Protein AF-A0A7Y7E6C2-F1 (afdb_monomer_lite)

Organism: Streptomyces morookaense (NCBI:txid1970)

Structure (mmCIF, N/CA/C/O backbone):
data_AF-A0A7Y7E6C2-F1
#
_entry.id   AF-A0A7Y7E6C2-F1
#
loop_
_atom_site.group_PDB
_atom_site.id
_atom_site.type_symbol
_atom_site.label_atom_id
_atom_site.label_alt_id
_atom_site.label_comp_id
_atom_site.label_asym_id
_atom_site.label_entity_id
_atom_site.label_seq_id
_atom_site.pdbx_PDB_ins_code
_atom_site.Cartn_x
_atom_site.Cartn_y
_atom_site.Cartn_z
_atom_site.occupancy
_atom_site.B_iso_or_equiv
_atom_site.auth_seq_id
_atom_site.auth_comp_id
_atom_site.auth_asym_id
_atom_site.auth_atom_id
_atom_site.pdbx_PDB_model_num
ATOM 1 N N . MET A 1 1 ? 20.632 -1.327 -9.133 1.00 65.88 1 MET A N 1
ATOM 2 C CA . MET A 1 1 ? 19.200 -1.678 -9.271 1.00 65.88 1 MET A CA 1
ATOM 3 C C . MET A 1 1 ? 18.532 -0.589 -10.105 1.00 65.88 1 MET A C 1
ATOM 5 O O . MET A 1 1 ? 19.111 0.483 -10.212 1.00 65.88 1 MET A O 1
ATOM 9 N N . SER A 1 2 ? 17.411 -0.855 -10.785 1.00 93.06 2 SER A N 1
ATOM 10 C CA . SER A 1 2 ? 16.744 0.188 -11.582 1.00 93.06 2 SER A CA 1
ATOM 11 C C . SER A 1 2 ? 15.971 1.149 -10.674 1.00 93.06 2 SER A C 1
ATOM 13 O O . SER A 1 2 ? 15.396 0.719 -9.674 1.00 93.06 2 SER A O 1
ATOM 15 N N . ALA A 1 3 ? 15.905 2.431 -11.048 1.00 94.44 3 ALA A N 1
ATOM 16 C CA . ALA A 1 3 ? 15.117 3.434 -10.322 1.00 94.44 3 ALA A CA 1
ATOM 17 C C . ALA A 1 3 ? 13.637 3.024 -10.190 1.00 94.44 3 ALA A C 1
ATOM 19 O O . ALA A 1 3 ? 13.005 3.266 -9.168 1.00 94.44 3 ALA A O 1
ATOM 20 N N . PHE A 1 4 ? 13.102 2.324 -11.197 1.00 93.62 4 PHE A N 1
ATOM 21 C CA . PHE A 1 4 ? 11.768 1.729 -11.140 1.00 93.62 4 PHE A CA 1
ATOM 22 C C . PHE A 1 4 ? 11.640 0.683 -10.023 1.00 93.62 4 PHE A C 1
ATOM 24 O O . PHE A 1 4 ? 10.692 0.734 -9.247 1.00 93.62 4 PHE A O 1
ATOM 31 N N . ALA A 1 5 ? 12.593 -0.249 -9.911 1.00 95.56 5 ALA A N 1
ATOM 32 C CA . ALA A 1 5 ? 12.554 -1.284 -8.879 1.00 95.56 5 ALA A CA 1
ATOM 33 C C . ALA A 1 5 ? 12.669 -0.692 -7.465 1.00 95.56 5 ALA A C 1
ATOM 35 O O . ALA A 1 5 ? 12.023 -1.170 -6.535 1.00 95.56 5 ALA A O 1
ATOM 36 N N . GLU A 1 6 ? 13.469 0.362 -7.297 1.00 95.81 6 GLU A N 1
ATOM 37 C CA . GLU A 1 6 ? 13.581 1.088 -6.028 1.00 95.81 6 GLU A CA 1
ATOM 38 C C . GLU A 1 6 ? 12.279 1.806 -5.668 1.00 95.81 6 GLU A C 1
ATOM 40 O O . GLU A 1 6 ? 11.777 1.617 -4.560 1.00 95.81 6 GLU A O 1
ATOM 45 N N . ALA A 1 7 ? 11.683 2.532 -6.617 1.00 96.38 7 ALA A N 1
ATOM 46 C CA . ALA A 1 7 ? 10.391 3.185 -6.423 1.00 96.38 7 ALA A CA 1
ATOM 47 C C . ALA A 1 7 ? 9.271 2.178 -6.117 1.00 96.38 7 ALA A C 1
ATOM 49 O O . ALA A 1 7 ? 8.429 2.431 -5.259 1.00 96.38 7 ALA A O 1
ATOM 50 N N . MET A 1 8 ? 9.276 1.013 -6.772 1.00 97.06 8 MET A N 1
ATOM 51 C CA . MET A 1 8 ? 8.280 -0.032 -6.536 1.00 97.06 8 MET A CA 1
ATOM 52 C C . MET A 1 8 ? 8.392 -0.627 -5.130 1.00 97.06 8 MET A C 1
ATOM 54 O O . MET A 1 8 ? 7.386 -0.793 -4.444 1.00 97.06 8 MET A O 1
ATOM 58 N N . ARG A 1 9 ? 9.616 -0.915 -4.669 1.00 96.38 9 ARG A N 1
ATOM 59 C CA . ARG A 1 9 ? 9.836 -1.384 -3.295 1.00 96.38 9 ARG A CA 1
ATOM 60 C C . ARG A 1 9 ? 9.400 -0.348 -2.271 1.00 96.38 9 ARG A C 1
ATOM 62 O O . ARG A 1 9 ? 8.763 -0.714 -1.290 1.00 96.38 9 ARG A O 1
ATOM 69 N N . GLU A 1 10 ? 9.702 0.924 -2.510 1.00 97.06 10 GLU A N 1
ATOM 70 C CA . GLU A 1 10 ? 9.276 1.994 -1.611 1.00 97.06 10 GLU A CA 1
ATOM 71 C C . GLU A 1 10 ? 7.753 2.123 -1.556 1.00 97.06 10 GLU A C 1
ATOM 73 O O . GLU A 1 10 ? 7.185 2.185 -0.469 1.00 97.06 10 GLU A O 1
ATOM 78 N N . ARG A 1 11 ? 7.074 2.039 -2.706 1.00 97.25 11 ARG A N 1
ATOM 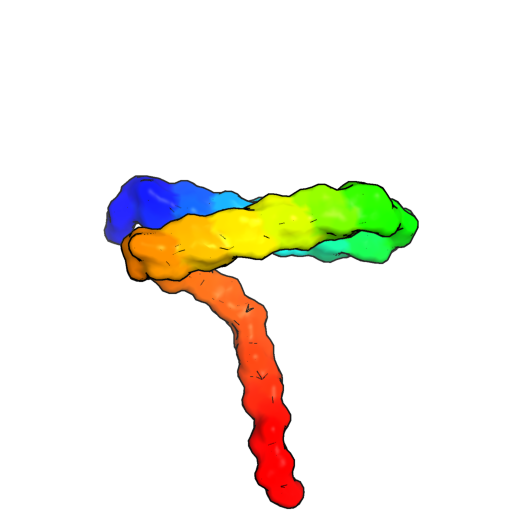79 C CA . ARG A 1 11 ? 5.608 2.018 -2.771 1.00 97.25 11 ARG A CA 1
ATOM 80 C C . ARG A 1 11 ? 5.017 0.886 -1.927 1.00 97.25 11 ARG A C 1
ATOM 82 O O . ARG A 1 11 ? 4.105 1.117 -1.140 1.00 97.25 11 ARG A O 1
ATOM 89 N N . VAL A 1 12 ? 5.576 -0.320 -2.029 1.00 97.94 12 VAL A N 1
ATOM 90 C CA . VAL A 1 12 ? 5.128 -1.475 -1.234 1.00 97.94 12 VAL A CA 1
ATOM 91 C C . VAL A 1 12 ? 5.377 -1.274 0.264 1.00 97.94 12 VAL A C 1
ATOM 93 O O . VAL A 1 12 ? 4.517 -1.616 1.076 1.00 97.94 12 VAL A O 1
ATOM 96 N N . ARG A 1 13 ? 6.522 -0.705 0.663 1.00 97.19 13 ARG A N 1
ATOM 97 C CA . ARG A 1 13 ? 6.784 -0.387 2.079 1.00 97.19 13 ARG A CA 1
ATOM 98 C C . ARG A 1 13 ? 5.800 0.645 2.617 1.00 97.19 13 ARG A C 1
ATOM 100 O O . ARG A 1 13 ? 5.267 0.446 3.707 1.00 97.19 13 ARG A O 1
ATOM 107 N N . ALA A 1 14 ? 5.534 1.700 1.852 1.00 97.94 14 ALA A N 1
ATOM 108 C CA . ALA A 1 14 ? 4.591 2.745 2.227 1.00 97.94 14 ALA A CA 1
ATOM 109 C C . ALA A 1 14 ? 3.170 2.186 2.404 1.00 97.94 14 ALA A C 1
ATOM 111 O O . ALA A 1 14 ? 2.551 2.434 3.437 1.00 97.94 14 ALA A O 1
ATOM 112 N N . ALA A 1 15 ? 2.690 1.362 1.465 1.00 98.06 15 ALA A N 1
ATOM 113 C CA . ALA A 1 15 ? 1.372 0.733 1.556 1.00 98.06 15 ALA A CA 1
ATOM 114 C C . ALA A 1 15 ? 1.245 -0.182 2.790 1.00 98.06 15 ALA A C 1
ATOM 116 O O . ALA A 1 15 ? 0.257 -0.121 3.518 1.00 98.06 15 ALA A O 1
ATOM 117 N N . ARG A 1 16 ? 2.286 -0.967 3.111 1.00 98.19 16 ARG A N 1
ATOM 118 C CA . ARG A 1 16 ? 2.310 -1.784 4.342 1.00 98.19 16 ARG A CA 1
ATOM 119 C C . ARG A 1 16 ? 2.292 -0.947 5.614 1.00 98.19 16 ARG A C 1
ATOM 121 O O . ARG A 1 16 ? 1.602 -1.310 6.563 1.00 98.19 16 ARG A O 1
ATOM 128 N N . ALA A 1 17 ? 3.054 0.145 5.648 1.00 98.19 17 ALA A N 1
ATOM 129 C CA . ALA A 1 17 ? 3.080 1.044 6.795 1.00 98.19 17 ALA A CA 1
ATOM 130 C C . ALA A 1 17 ? 1.715 1.719 7.001 1.00 98.19 17 ALA A C 1
ATOM 132 O O . ALA A 1 17 ? 1.232 1.776 8.131 1.00 98.19 17 ALA A O 1
ATOM 133 N N . ALA A 1 18 ? 1.070 2.159 5.916 1.00 98.25 18 ALA A N 1
ATOM 134 C CA . ALA A 1 18 ? -0.273 2.730 5.945 1.00 98.25 18 ALA A CA 1
ATOM 135 C C . ALA A 1 18 ? -1.305 1.715 6.455 1.00 98.25 18 ALA A C 1
ATOM 137 O O . ALA A 1 18 ? -2.067 2.024 7.367 1.00 98.25 18 ALA A O 1
ATOM 138 N N . LEU A 1 19 ? -1.263 0.476 5.956 1.00 98.50 19 LEU A N 1
ATOM 139 C CA . LEU A 1 19 ? -2.151 -0.589 6.414 1.00 98.50 19 LEU A CA 1
ATOM 140 C C . LEU A 1 19 ? -1.964 -0.901 7.905 1.00 98.50 19 LEU A C 1
ATOM 142 O O . LEU A 1 19 ? -2.936 -1.014 8.652 1.00 98.50 19 LEU A O 1
ATOM 146 N N . ALA A 1 20 ? -0.715 -1.016 8.362 1.00 98.25 20 ALA A N 1
ATOM 147 C CA . ALA A 1 20 ? -0.423 -1.229 9.776 1.00 98.25 20 ALA A CA 1
ATOM 148 C C . ALA A 1 20 ? -0.949 -0.072 10.645 1.00 98.25 20 ALA A C 1
ATOM 150 O O . ALA A 1 20 ? -1.533 -0.319 11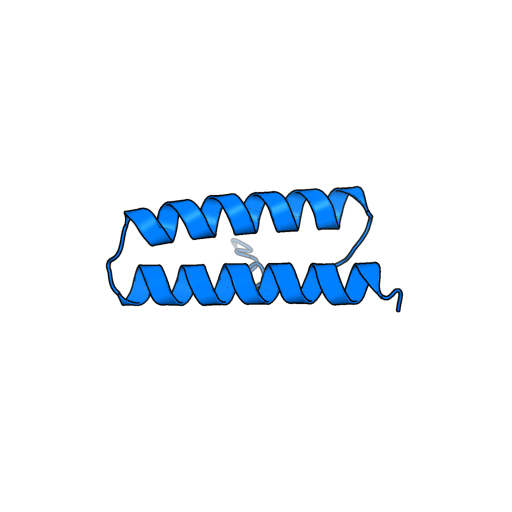.700 1.00 98.25 20 ALA A O 1
ATOM 151 N N . ALA A 1 21 ? -0.791 1.173 10.187 1.00 98.38 21 ALA A N 1
ATOM 152 C CA . ALA A 1 21 ? -1.286 2.355 10.886 1.00 98.38 21 ALA A CA 1
ATOM 153 C C . ALA A 1 21 ? -2.822 2.397 10.944 1.00 98.38 21 ALA A C 1
ATOM 155 O O . ALA A 1 21 ? -3.377 2.606 12.022 1.00 98.38 21 ALA A O 1
ATOM 156 N N . ALA A 1 22 ? -3.509 2.136 9.829 1.00 98.31 22 ALA A N 1
ATOM 157 C CA . ALA A 1 22 ? -4.969 2.113 9.770 1.00 98.31 22 ALA A CA 1
ATOM 158 C C . ALA A 1 22 ? -5.557 1.022 10.680 1.00 98.31 22 ALA A C 1
ATOM 160 O O . ALA A 1 22 ? -6.464 1.283 11.472 1.00 98.31 22 ALA A O 1
ATOM 161 N N . ARG A 1 23 ? -4.963 -0.181 10.668 1.00 98.44 23 ARG A N 1
ATOM 162 C CA . ARG A 1 23 ? -5.336 -1.273 11.583 1.00 98.44 23 ARG A CA 1
ATOM 163 C C . ARG A 1 23 ? -5.111 -0.902 13.047 1.00 98.44 23 ARG A C 1
ATOM 165 O O . ARG A 1 23 ? -5.979 -1.168 13.873 1.00 98.44 23 ARG A O 1
ATOM 172 N N . ALA A 1 24 ? -3.983 -0.269 13.375 1.00 98.31 24 ALA A N 1
ATOM 173 C CA . ALA A 1 24 ? -3.698 0.187 14.736 1.00 98.31 24 ALA A CA 1
ATOM 174 C C . ALA A 1 24 ? -4.666 1.287 15.210 1.00 98.31 24 ALA A C 1
ATOM 176 O O . ALA A 1 24 ? -4.987 1.350 16.395 1.00 98.31 24 ALA A O 1
ATOM 177 N N . ALA A 1 25 ? -5.153 2.126 14.293 1.00 98.31 25 ALA A N 1
ATOM 178 C CA . ALA A 1 25 ? -6.148 3.157 14.571 1.00 98.31 25 ALA A CA 1
ATOM 179 C C 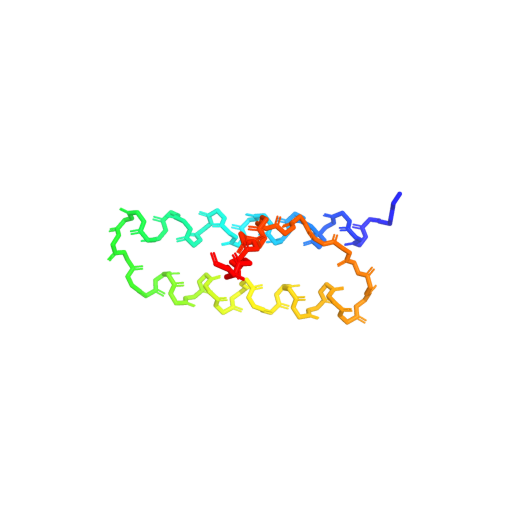. ALA A 1 25 ? -7.589 2.617 14.656 1.00 98.31 25 ALA A C 1
ATOM 181 O O . ALA A 1 25 ? -8.481 3.340 15.097 1.00 98.31 25 ALA A O 1
ATOM 182 N N . GLY A 1 26 ? -7.831 1.365 14.248 1.00 98.31 26 GLY A N 1
ATOM 183 C CA . GLY A 1 26 ? -9.181 0.811 14.121 1.00 98.31 26 GLY A CA 1
ATOM 184 C C . GLY A 1 26 ? -9.988 1.438 12.979 1.00 98.31 26 GLY A C 1
ATOM 185 O O . GLY A 1 26 ? -11.215 1.356 12.987 1.00 98.31 26 GLY A O 1
ATOM 186 N N . ASP A 1 27 ? -9.315 2.066 12.013 1.00 98.50 27 ASP A N 1
ATOM 187 C CA . ASP A 1 27 ? -9.947 2.678 10.849 1.00 98.50 27 ASP A CA 1
ATOM 188 C C . ASP A 1 27 ? -10.123 1.625 9.751 1.00 98.50 27 ASP A C 1
ATOM 190 O O . ASP A 1 27 ? -9.201 1.310 8.996 1.00 98.50 27 ASP A O 1
ATOM 194 N N . SER A 1 28 ? -11.312 1.024 9.701 1.00 98.06 28 SER A N 1
ATOM 195 C CA . SER A 1 28 ? -11.618 -0.046 8.750 1.00 98.06 28 SER A CA 1
ATOM 196 C C . SER A 1 28 ? -11.692 0.434 7.302 1.00 98.06 28 SER A C 1
ATOM 198 O O . SER A 1 28 ? -11.434 -0.354 6.395 1.00 98.06 28 SER A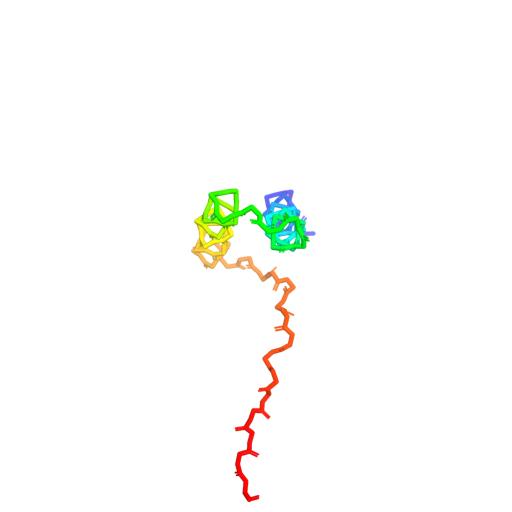 O 1
ATOM 200 N N . TYR A 1 29 ? -12.037 1.702 7.075 1.00 97.88 29 TYR A N 1
ATOM 201 C CA . TYR A 1 29 ? -12.118 2.263 5.733 1.00 97.88 29 TYR A CA 1
ATOM 202 C C . TYR A 1 29 ? -10.717 2.529 5.179 1.00 97.88 29 TYR A C 1
ATOM 204 O O . TYR A 1 29 ? -10.389 2.056 4.092 1.00 97.88 29 TYR A O 1
ATOM 212 N N . GLU A 1 30 ? -9.860 3.197 5.952 1.00 98.25 30 GLU A N 1
ATOM 213 C CA . GLU A 1 30 ? -8.465 3.421 5.557 1.00 98.25 30 GLU A CA 1
ATOM 214 C C . GLU A 1 30 ? -7.685 2.105 5.446 1.00 98.25 30 GLU A C 1
ATOM 216 O O . GLU A 1 30 ? -6.827 1.965 4.574 1.00 98.25 30 GLU A O 1
ATOM 221 N N . ALA A 1 31 ? -8.008 1.102 6.272 1.00 98.62 31 ALA A N 1
ATOM 222 C CA . ALA A 1 31 ? -7.408 -0.224 6.148 1.00 98.62 31 ALA A CA 1
ATOM 223 C C . ALA A 1 31 ? -7.759 -0.881 4.806 1.00 98.62 31 ALA A C 1
ATOM 225 O O . ALA A 1 31 ? -6.859 -1.388 4.143 1.00 98.62 31 ALA A O 1
ATOM 226 N N . ALA A 1 32 ? -9.024 -0.820 4.376 1.00 98.44 32 ALA A N 1
ATOM 227 C CA . ALA A 1 32 ? -9.440 -1.345 3.076 1.00 98.44 32 ALA A CA 1
ATOM 228 C C . ALA A 1 32 ? -8.739 -0.622 1.911 1.00 98.44 32 ALA A C 1
ATOM 230 O O . ALA A 1 32 ? -8.235 -1.273 1.000 1.00 98.44 32 ALA A O 1
ATOM 231 N N . LEU A 1 33 ? -8.621 0.710 1.968 1.00 98.38 33 LEU A N 1
ATOM 232 C CA . LEU A 1 33 ? -7.891 1.470 0.945 1.00 98.38 33 LEU A CA 1
ATOM 233 C C . LEU A 1 33 ? -6.402 1.100 0.887 1.00 98.38 33 LEU A C 1
ATOM 235 O O . LEU A 1 33 ? -5.832 0.968 -0.197 1.00 98.38 33 LEU A O 1
ATOM 239 N N . ALA A 1 34 ? -5.759 0.931 2.044 1.00 98.38 34 ALA A N 1
ATOM 240 C CA . ALA A 1 34 ? -4.353 0.549 2.111 1.00 98.38 34 ALA A CA 1
ATOM 241 C C . ALA A 1 34 ? -4.113 -0.908 1.670 1.00 98.38 34 ALA A C 1
ATOM 243 O O . ALA A 1 34 ? -3.052 -1.203 1.118 1.00 98.38 34 ALA A O 1
ATOM 244 N N . GLU A 1 35 ? -5.076 -1.807 1.896 1.00 98.44 35 GLU A N 1
ATOM 245 C CA . GLU A 1 35 ? -5.064 -3.184 1.381 1.00 98.44 35 GLU A CA 1
ATOM 246 C C . GLU A 1 35 ? -5.125 -3.209 -0.148 1.00 98.44 35 GLU A C 1
ATOM 248 O O . GLU A 1 35 ? -4.246 -3.809 -0.768 1.00 98.44 35 GLU A O 1
ATOM 253 N N . ASP A 1 36 ? -6.077 -2.493 -0.752 1.00 98.31 36 ASP A N 1
ATOM 254 C CA . ASP A 1 36 ? -6.213 -2.410 -2.211 1.00 98.31 36 ASP A CA 1
ATOM 255 C C . ASP A 1 36 ? -4.933 -1.857 -2.870 1.00 98.31 36 ASP A C 1
ATOM 257 O O . ASP A 1 36 ? -4.420 -2.413 -3.846 1.00 98.31 36 ASP A O 1
ATOM 261 N N . GLU A 1 37 ? -4.360 -0.792 -2.301 1.00 98.31 37 GLU A N 1
ATOM 262 C CA . GLU A 1 37 ? -3.115 -0.192 -2.791 1.00 98.31 37 GLU A CA 1
ATOM 263 C C . GLU A 1 37 ? -1.909 -1.136 -2.638 1.00 98.31 37 GLU A C 1
ATOM 265 O O . GLU A 1 37 ? -1.059 -1.218 -3.534 1.00 98.31 37 GLU A O 1
ATOM 270 N N . LEU A 1 38 ? -1.821 -1.875 -1.526 1.00 98.38 38 LEU A N 1
ATOM 271 C CA . LEU A 1 38 ? -0.771 -2.873 -1.326 1.00 98.38 38 LEU A CA 1
ATOM 272 C C . LEU A 1 38 ? -0.873 -3.994 -2.368 1.00 98.38 38 LEU A C 1
ATOM 274 O O . LEU A 1 38 ? 0.142 -4.375 -2.960 1.00 98.38 38 LEU A O 1
ATOM 278 N N . ASP A 1 39 ? -2.079 -4.495 -2.621 1.00 98.31 39 ASP A N 1
ATOM 279 C CA . ASP A 1 39 ? -2.328 -5.545 -3.605 1.00 98.31 39 ASP A CA 1
ATOM 280 C C . ASP A 1 39 ? -1.977 -5.096 -5.024 1.00 98.31 39 ASP A C 1
ATOM 282 O O . ASP A 1 39 ? -1.305 -5.829 -5.762 1.00 98.31 39 ASP A O 1
ATOM 286 N N . ASP A 1 40 ? -2.356 -3.877 -5.404 1.00 98.12 40 ASP A N 1
ATOM 287 C CA . ASP A 1 40 ? -2.008 -3.290 -6.696 1.00 98.12 40 ASP A CA 1
ATOM 288 C C . ASP A 1 40 ? -0.493 -3.104 -6.852 1.00 98.12 40 ASP A C 1
ATOM 290 O O . ASP A 1 40 ? 0.080 -3.486 -7.882 1.00 98.12 40 ASP A O 1
ATOM 294 N N . ALA A 1 41 ? 0.186 -2.588 -5.824 1.00 97.88 41 ALA A N 1
ATOM 295 C CA . ALA A 1 41 ? 1.636 -2.423 -5.834 1.00 97.88 41 ALA A CA 1
ATOM 296 C C . ALA A 1 41 ? 2.363 -3.775 -5.953 1.00 97.88 41 ALA A C 1
ATOM 298 O O . ALA A 1 41 ? 3.291 -3.916 -6.754 1.00 97.88 41 ALA A O 1
ATOM 299 N N . LEU A 1 42 ? 1.918 -4.801 -5.219 1.00 97.94 42 LEU A N 1
ATOM 300 C CA . LEU A 1 42 ? 2.480 -6.152 -5.296 1.00 97.94 42 LEU A CA 1
ATOM 301 C C . LEU A 1 42 ? 2.208 -6.825 -6.645 1.00 97.94 42 LEU A C 1
ATOM 303 O O . LEU A 1 42 ? 3.068 -7.554 -7.152 1.00 97.94 42 LEU A O 1
ATOM 307 N N . ARG A 1 43 ? 1.027 -6.615 -7.234 1.00 97.25 43 ARG A N 1
ATOM 308 C CA . ARG A 1 43 ? 0.683 -7.137 -8.564 1.00 97.25 43 ARG A CA 1
ATOM 309 C C . ARG A 1 43 ? 1.580 -6.516 -9.628 1.00 97.25 43 ARG A C 1
ATOM 311 O O . ARG A 1 43 ? 2.134 -7.238 -10.456 1.00 97.25 43 ARG A O 1
ATOM 318 N N . LEU A 1 44 ? 1.771 -5.199 -9.570 1.00 97.56 44 LEU A N 1
ATOM 319 C CA . LEU A 1 44 ? 2.615 -4.469 -10.508 1.00 97.56 44 LEU A CA 1
ATOM 320 C C . LEU A 1 44 ? 4.095 -4.842 -10.352 1.00 97.56 44 LEU A C 1
ATOM 322 O O . LEU A 1 44 ? 4.766 -5.103 -11.348 1.00 97.56 44 LEU A O 1
ATOM 326 N N . ALA A 1 45 ? 4.597 -4.951 -9.119 1.00 96.25 45 ALA A N 1
ATOM 327 C CA . ALA A 1 45 ? 5.958 -5.413 -8.858 1.00 96.25 45 ALA A CA 1
ATOM 328 C C . ALA A 1 45 ? 6.216 -6.790 -9.489 1.00 96.25 45 ALA A C 1
ATOM 330 O O . ALA A 1 45 ? 7.174 -6.953 -10.247 1.00 96.25 45 ALA A O 1
ATOM 331 N N . ARG A 1 46 ? 5.304 -7.747 -9.264 1.00 96.50 46 ARG A N 1
ATOM 332 C CA . ARG A 1 46 ? 5.374 -9.093 -9.853 1.00 96.50 46 ARG A CA 1
ATOM 333 C C . ARG A 1 46 ? 5.333 -9.068 -11.379 1.00 96.50 46 ARG A C 1
ATOM 335 O O . ARG A 1 46 ? 6.152 -9.733 -12.008 1.00 96.50 46 ARG A O 1
ATOM 342 N N . ALA A 1 47 ? 4.449 -8.269 -11.975 1.00 97.25 47 ALA A N 1
ATOM 343 C CA . ALA A 1 47 ? 4.344 -8.133 -13.431 1.00 97.25 47 ALA A CA 1
ATOM 344 C C . ALA A 1 47 ? 5.643 -7.630 -14.089 1.00 97.25 47 ALA A C 1
ATOM 346 O O . ALA A 1 47 ? 5.904 -7.931 -15.252 1.00 97.25 47 ALA A O 1
ATOM 347 N N . HIS A 1 48 ? 6.473 -6.898 -13.342 1.00 95.94 48 HIS A N 1
ATOM 348 C CA . HIS A 1 48 ? 7.755 -6.370 -13.806 1.00 95.94 48 HIS A CA 1
ATOM 349 C C . HIS A 1 48 ? 8.980 -7.121 -13.257 1.00 95.94 48 HIS A C 1
ATOM 351 O O . HIS A 1 48 ? 10.104 -6.654 -13.440 1.00 95.94 48 HIS A O 1
ATOM 357 N N . GLY A 1 49 ? 8.787 -8.264 -12.588 1.00 96.06 49 GLY A N 1
ATOM 358 C CA . GLY A 1 49 ? 9.882 -9.055 -12.017 1.00 96.06 49 GLY A CA 1
ATOM 359 C C . GLY A 1 49 ? 10.647 -8.338 -10.899 1.00 96.06 49 GLY A C 1
ATOM 360 O O . GLY A 1 49 ? 11.834 -8.587 -10.706 1.00 96.06 49 GLY A O 1
ATOM 361 N N . VAL A 1 50 ? 9.997 -7.412 -10.190 1.00 96.12 50 VAL A N 1
ATOM 362 C CA . VAL A 1 50 ? 10.584 -6.724 -9.039 1.00 96.12 50 VAL A CA 1
ATOM 363 C C . VAL A 1 50 ? 10.283 -7.519 -7.777 1.00 96.12 50 VAL A C 1
ATOM 365 O O . VAL A 1 50 ? 9.135 -7.617 -7.349 1.00 96.12 50 VAL A O 1
ATOM 368 N N . GLU A 1 51 ? 11.335 -8.040 -7.155 1.00 93.19 51 GLU A N 1
ATOM 369 C CA . GLU A 1 51 ? 11.258 -8.621 -5.819 1.00 93.19 51 GLU A CA 1
ATOM 370 C C . GLU A 1 51 ? 11.010 -7.523 -4.780 1.00 93.19 51 GLU A C 1
ATOM 372 O O . GLU A 1 51 ? 11.698 -6.492 -4.740 1.00 93.19 51 GLU A O 1
ATOM 377 N N . THR A 1 52 ? 10.000 -7.746 -3.946 1.00 90.06 52 THR A N 1
ATOM 378 C CA . THR A 1 52 ? 9.640 -6.886 -2.821 1.00 90.06 52 THR A CA 1
ATOM 379 C C . THR A 1 52 ? 9.925 -7.647 -1.541 1.00 90.06 52 THR A C 1
ATOM 381 O O . THR A 1 52 ? 9.797 -8.868 -1.517 1.00 90.06 52 THR A O 1
ATOM 384 N N . ASP A 1 53 ? 10.328 -6.937 -0.486 1.00 82.25 53 ASP A N 1
ATOM 385 C CA . ASP A 1 53 ? 10.635 -7.551 0.806 1.00 82.25 53 ASP A CA 1
ATOM 386 C C . ASP A 1 53 ? 9.390 -8.328 1.256 1.00 82.25 53 ASP A C 1
ATOM 388 O O . ASP A 1 53 ? 8.385 -7.717 1.601 1.00 82.25 53 ASP A O 1
ATOM 392 N N . THR A 1 54 ? 9.348 -9.651 1.159 1.00 70.31 54 THR A N 1
ATOM 393 C CA . THR A 1 54 ? 8.194 -10.410 1.648 1.00 70.31 54 THR A CA 1
ATOM 394 C C . THR A 1 54 ? 8.234 -10.370 3.169 1.00 70.31 54 THR A C 1
ATOM 396 O O . THR A 1 54 ? 9.300 -10.551 3.760 1.00 70.31 54 THR 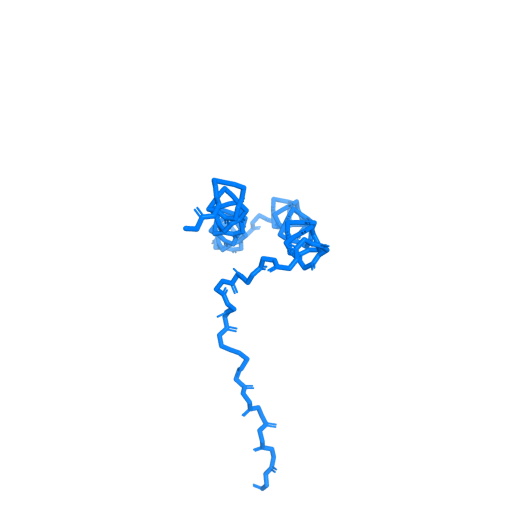A O 1
ATOM 399 N N . VAL A 1 55 ? 7.089 -10.141 3.823 1.00 58.19 55 VAL A N 1
ATOM 400 C CA . VAL A 1 55 ? 6.966 -10.592 5.218 1.00 58.19 55 VAL A CA 1
ATOM 401 C C . VAL A 1 55 ? 7.267 -12.091 5.149 1.00 58.19 55 VAL A C 1
ATOM 403 O O . VAL A 1 55 ? 6.698 -12.719 4.251 1.00 58.19 55 VAL A O 1
ATOM 406 N N . PRO A 1 56 ? 8.214 -12.642 5.930 1.00 43.28 56 PRO A N 1
ATOM 407 C CA . PRO A 1 56 ? 8.542 -14.055 5.835 1.00 43.28 56 PRO A CA 1
ATOM 408 C C . PRO A 1 56 ? 7.237 -14.835 5.918 1.00 43.28 56 PRO A C 1
ATOM 410 O O . PRO A 1 56 ? 6.501 -14.671 6.889 1.00 43.28 56 PRO A O 1
ATOM 413 N N . ASP A 1 57 ? 6.923 -15.601 4.874 1.00 44.50 57 ASP A N 1
ATOM 414 C CA . ASP A 1 57 ? 5.894 -16.620 4.990 1.00 44.50 57 ASP A CA 1
ATOM 415 C C . ASP A 1 57 ? 6.401 -17.519 6.115 1.00 44.50 57 ASP A C 1
ATOM 417 O O . ASP A 1 57 ? 7.448 -18.164 5.988 1.00 44.50 57 ASP A O 1
ATOM 421 N N . GLU A 1 58 ? 5.741 -17.473 7.270 1.00 44.88 58 GLU A N 1
ATOM 422 C CA . GLU A 1 58 ?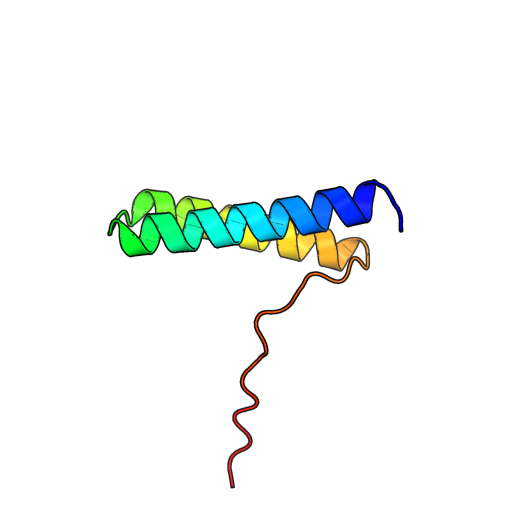 5.950 -18.476 8.294 1.00 44.88 58 GLU A CA 1
ATOM 423 C C . GLU A 1 58 ? 5.552 -19.793 7.638 1.00 44.88 58 GLU A C 1
ATOM 425 O O . GLU A 1 58 ? 4.370 -20.097 7.483 1.00 44.88 58 GLU A O 1
ATOM 430 N N . HIS A 1 59 ? 6.553 -20.534 7.163 1.00 41.47 59 HIS A N 1
ATOM 431 C CA . HIS A 1 59 ? 6.396 -21.892 6.685 1.00 41.47 59 HIS A CA 1
ATOM 432 C C . HIS A 1 59 ? 5.719 -22.693 7.799 1.00 41.47 59 HIS A C 1
ATOM 434 O O . HIS A 1 59 ? 6.371 -23.175 8.724 1.00 41.47 59 HIS A O 1
ATOM 440 N N . HIS A 1 60 ? 4.397 -22.831 7.716 1.00 42.28 60 HIS A N 1
ATOM 441 C CA . HIS A 1 60 ? 3.653 -23.821 8.471 1.00 42.28 60 HIS A CA 1
ATOM 442 C C . HIS A 1 60 ? 3.945 -25.183 7.832 1.00 42.28 60 HIS A C 1
ATOM 444 O O . HIS A 1 60 ? 3.123 -25.754 7.116 1.00 42.28 60 HIS A O 1
ATOM 450 N N . GLU A 1 61 ? 5.168 -25.677 8.035 1.00 47.44 61 GLU A N 1
ATOM 451 C CA . GLU A 1 61 ? 5.475 -27.088 7.859 1.00 47.44 61 GLU A CA 1
ATOM 452 C C . GLU A 1 61 ? 4.794 -27.838 9.001 1.00 47.44 61 GLU A C 1
ATOM 454 O O . GLU A 1 61 ? 5.243 -27.841 10.146 1.00 47.44 61 GLU A O 1
ATOM 459 N N . GLY A 1 62 ? 3.654 -28.441 8.677 1.00 53.72 62 GLY A N 1
ATOM 460 C CA . GLY A 1 62 ? 3.081 -29.483 9.505 1.00 53.72 62 GLY A CA 1
ATOM 461 C C . GLY A 1 62 ? 4.005 -30.700 9.533 1.00 53.72 62 GLY A C 1
ATOM 462 O O . GLY A 1 62 ? 4.428 -31.198 8.488 1.00 53.72 62 GLY A O 1
ATOM 463 N N . SER A 1 63 ? 4.265 -31.206 10.734 1.00 47.47 63 SER A N 1
ATOM 464 C CA . SER A 1 63 ? 4.468 -32.629 11.033 1.00 47.47 63 SER A CA 1
ATOM 465 C C . SER A 1 63 ? 4.122 -32.889 12.490 1.00 47.47 63 SER A C 1
ATOM 467 O O . SER A 1 63 ? 4.612 -32.127 13.353 1.00 47.47 63 SER A O 1
#

Secondary structure (DSSP, 8-state):
--HHHHHHHHHHHHHHHHHHHHHHHT-HHHHHHHHHHHHHHHHHHHHTT----PPP-------

Foldseek 3Di:
DDPVLVVLQVQLVVLVVQLVVCVVVVNPVSNVVSVVSNVVSVVVCVVVVRDHDDPPPPPPPDD

Sequence (63 aa):
MSAFAEAMRERVRAARAALAAARAAGDSYEAALAEDELDDALRLARAHGVETDTVPDEHHEGS

Radius of gyration: 13.56 Å; chains: 1; bounding box: 31×36×28 Å

pLDDT: mean 88.88, std 18.09, range [41.47, 98.62]